Protein AF-A0A1M3LKM1-F1 (afdb_monomer_lite)

pLDDT: mean 74.44, std 20.4, range [30.78, 97.38]

Sequence (157 aa):
MSAIYSPARPDTAAARAKLDELHMLGLHATDAEPWFVPGRLVEAVRGLGTIERATARIEVGRHGDGSMPVLIQSAALRLAIWDARAQLAGMSGTDVARSLQFTLGPKRDARRASWGWGLLAAVDAMGLATVTVDAPSEHGYRRLRLIERAVEIANGV

Secondary structure (DSSP, 8-state):
------PPPS--HHHHHHHHHHHHHHHSGGGS-TT---HHHHHHHHT--HHHHHH-EEEE-PPPPTTS-HHHHHHHHHHHHHHHTT-GGGS-HHHHHHHHHHHHS-TT--STTHHHHHHHHHHHHTTSEEEEEEEEETTEEEEEEHHHHHHHHHTT-

Structure (mmCIF, N/CA/C/O backbone):
data_AF-A0A1M3LKM1-F1
#
_entry.id   AF-A0A1M3LKM1-F1
#
loop_
_atom_site.group_PDB
_atom_site.id
_atom_site.type_symbol
_atom_site.label_atom_id
_atom_site.label_alt_id
_atom_site.label_comp_id
_atom_site.label_asym_id
_atom_site.label_entity_id
_atom_site.label_seq_id
_atom_site.pdbx_PDB_ins_code
_atom_site.Cartn_x
_atom_site.Cartn_y
_atom_site.Cartn_z
_atom_site.occupancy
_atom_site.B_iso_or_equiv
_atom_site.auth_seq_id
_atom_site.auth_comp_id
_atom_site.auth_asym_id
_atom_site.auth_atom_id
_atom_site.pdbx_PDB_model_num
ATOM 1 N N . MET A 1 1 ? -10.266 -30.353 11.136 1.00 39.69 1 MET A N 1
ATOM 2 C CA . MET A 1 1 ? -9.959 -30.431 9.690 1.00 39.69 1 MET A CA 1
ATOM 3 C C . MET A 1 1 ? -10.138 -29.032 9.126 1.00 39.69 1 MET A C 1
ATOM 5 O O . MET A 1 1 ? -11.225 -28.490 9.258 1.00 39.69 1 MET A O 1
ATOM 9 N N . SER A 1 2 ? -9.054 -28.408 8.659 1.00 35.41 2 SER A N 1
ATOM 10 C CA . SER A 1 2 ? -9.035 -26.999 8.242 1.00 35.41 2 SER A CA 1
ATOM 11 C C . SER A 1 2 ? -9.698 -26.832 6.873 1.00 35.41 2 SER A C 1
ATOM 13 O O . SER A 1 2 ? -9.398 -27.596 5.956 1.00 35.41 2 SER A O 1
ATOM 15 N N . ALA A 1 3 ? -10.604 -25.861 6.748 1.00 38.94 3 ALA A N 1
ATOM 16 C CA . ALA A 1 3 ? -11.252 -25.515 5.490 1.00 38.94 3 ALA A CA 1
ATOM 17 C C . ALA A 1 3 ? -10.232 -24.860 4.548 1.00 38.94 3 ALA A C 1
ATOM 19 O O . ALA A 1 3 ? -9.599 -23.861 4.884 1.00 38.94 3 ALA A O 1
ATOM 20 N N . ILE A 1 4 ? -10.057 -25.461 3.374 1.00 43.53 4 ILE A N 1
ATOM 21 C CA . ILE A 1 4 ? -9.181 -24.973 2.311 1.00 43.53 4 ILE A CA 1
ATOM 22 C C . ILE A 1 4 ? -9.803 -23.690 1.751 1.00 43.53 4 ILE A C 1
ATOM 24 O O . ILE A 1 4 ? -10.895 -23.719 1.184 1.00 43.53 4 ILE A O 1
ATOM 28 N N . TYR A 1 5 ? -9.119 -22.560 1.928 1.00 33.97 5 TYR A N 1
ATOM 29 C CA . TYR A 1 5 ? -9.470 -21.304 1.271 1.00 33.97 5 TYR A CA 1
ATOM 30 C C . TYR A 1 5 ? -9.361 -21.486 -0.246 1.00 33.97 5 TYR A C 1
ATOM 32 O O . TYR A 1 5 ? -8.294 -21.814 -0.766 1.00 33.97 5 TYR A O 1
ATOM 40 N N . SER A 1 6 ? -10.475 -21.282 -0.946 1.00 30.78 6 SER A N 1
ATOM 41 C CA . SER A 1 6 ? -10.538 -21.312 -2.403 1.00 30.78 6 SER A CA 1
ATOM 42 C C . SER A 1 6 ? -10.812 -19.883 -2.884 1.00 30.78 6 SER A C 1
ATOM 44 O O . SER A 1 6 ? -11.916 -19.386 -2.659 1.00 30.78 6 SER A O 1
ATOM 46 N N . PRO A 1 7 ? -9.842 -19.184 -3.502 1.00 34.66 7 PRO A N 1
ATOM 47 C CA . PRO A 1 7 ? -10.073 -17.835 -4.002 1.00 34.66 7 PRO A CA 1
ATOM 48 C C . PRO A 1 7 ? -11.129 -17.858 -5.115 1.00 34.66 7 PRO A C 1
ATOM 50 O O . PRO A 1 7 ? -11.189 -18.801 -5.912 1.00 34.66 7 PRO A O 1
ATOM 53 N N . ALA A 1 8 ? -11.970 -16.822 -5.155 1.00 37.41 8 ALA A N 1
ATOM 54 C CA . ALA A 1 8 ? -12.981 -16.640 -6.189 1.00 37.41 8 ALA A CA 1
ATOM 55 C C . ALA A 1 8 ? -12.323 -16.705 -7.577 1.00 37.41 8 ALA A C 1
ATOM 57 O O . ALA A 1 8 ? -11.408 -15.938 -7.882 1.00 37.41 8 ALA A O 1
ATOM 58 N N . ARG A 1 9 ? -12.756 -17.665 -8.402 1.00 38.34 9 ARG A N 1
ATOM 59 C CA . ARG A 1 9 ? -12.210 -17.867 -9.746 1.00 38.34 9 ARG A CA 1
ATOM 60 C C . ARG A 1 9 ? -12.537 -16.662 -10.642 1.00 38.34 9 ARG A C 1
ATOM 62 O O . ARG A 1 9 ? -13.697 -16.249 -10.680 1.00 38.34 9 ARG A O 1
ATOM 69 N N . PRO A 1 10 ? -11.570 -16.145 -11.416 1.00 40.88 10 PRO A N 1
ATOM 70 C CA . PRO A 1 10 ? -11.723 -14.971 -12.282 1.00 40.88 10 PRO A CA 1
ATOM 71 C C . PRO A 1 10 ? -12.523 -15.239 -13.580 1.00 40.88 10 PRO A C 1
ATOM 73 O O . PRO A 1 10 ? -12.390 -14.506 -14.557 1.00 40.88 10 PRO A O 1
ATOM 76 N N . ASP A 1 11 ? -13.368 -16.273 -13.618 1.00 47.62 11 ASP A N 1
ATOM 77 C CA . ASP A 1 11 ? -13.834 -16.884 -14.873 1.00 47.62 11 ASP A CA 1
ATOM 78 C C . ASP A 1 11 ? -15.258 -16.491 -15.298 1.00 47.62 11 ASP A C 1
ATOM 80 O O . ASP A 1 11 ? -15.795 -17.054 -16.252 1.00 47.62 11 ASP A O 1
ATOM 84 N N . THR A 1 12 ? -15.906 -15.533 -14.630 1.00 51.38 12 THR A N 1
ATOM 85 C CA . THR A 1 12 ? -17.204 -15.049 -15.123 1.00 51.38 12 THR A CA 1
ATOM 86 C C . THR A 1 12 ? -16.993 -14.042 -16.250 1.00 51.38 12 THR A C 1
ATOM 88 O O . THR A 1 12 ? -16.189 -13.116 -16.139 1.00 51.38 12 THR A O 1
ATOM 91 N N . ALA A 1 13 ? -17.739 -14.199 -17.347 1.00 50.97 13 ALA A N 1
ATOM 92 C CA . ALA A 1 13 ? -17.685 -13.286 -18.491 1.00 50.97 13 ALA A CA 1
ATOM 93 C C . ALA A 1 13 ? -17.947 -11.821 -18.085 1.00 50.97 13 ALA A C 1
ATOM 95 O O . ALA A 1 13 ? -17.369 -10.911 -18.667 1.00 50.97 13 ALA A O 1
ATOM 96 N N . ALA A 1 14 ? -18.743 -11.599 -17.032 1.00 42.31 14 ALA A N 1
ATOM 97 C CA . ALA A 1 14 ? -18.988 -10.281 -16.453 1.00 42.31 14 ALA A CA 1
ATOM 98 C C . ALA A 1 14 ? -17.761 -9.699 -15.722 1.00 42.31 14 ALA A C 1
ATOM 100 O O . ALA A 1 14 ? -17.485 -8.511 -15.861 1.00 42.31 14 ALA A O 1
ATOM 101 N N . ALA A 1 15 ? -16.996 -10.516 -14.986 1.00 42.00 15 ALA A N 1
ATOM 102 C CA . ALA A 1 15 ? -15.754 -10.078 -14.342 1.00 42.00 15 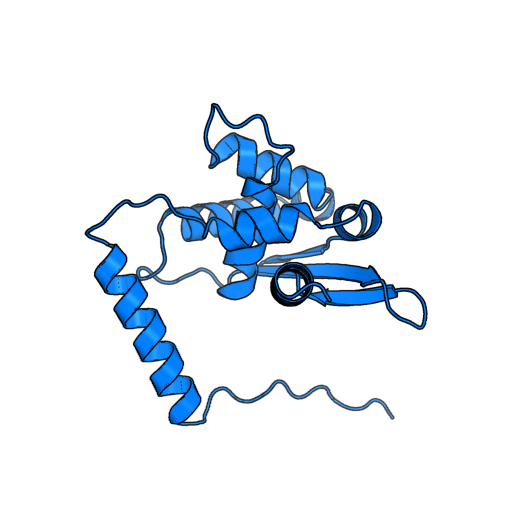ALA A CA 1
ATOM 103 C C . ALA A 1 15 ? -14.653 -9.782 -15.371 1.00 42.00 15 ALA A C 1
ATOM 105 O O . ALA A 1 15 ? -13.933 -8.798 -15.221 1.00 42.00 15 ALA A O 1
ATOM 106 N N . ARG A 1 16 ? -14.574 -10.578 -16.447 1.00 45.91 16 ARG A N 1
ATOM 107 C CA . ARG A 1 16 ? -13.692 -10.306 -17.593 1.00 45.91 16 ARG A CA 1
ATOM 108 C C . ARG A 1 16 ? -14.080 -9.031 -18.335 1.00 45.91 16 ARG A C 1
ATOM 110 O O . ARG A 1 16 ? -13.223 -8.184 -18.522 1.00 45.91 16 ARG A O 1
ATOM 117 N N . ALA A 1 17 ? -15.363 -8.827 -18.632 1.00 47.19 17 ALA A N 1
ATOM 118 C CA . ALA A 1 17 ? -15.835 -7.595 -19.267 1.00 47.19 17 ALA A CA 1
ATOM 119 C C . ALA A 1 17 ? -15.570 -6.346 -18.404 1.00 47.19 17 ALA A C 1
ATOM 121 O O . ALA A 1 17 ? -15.219 -5.296 -18.932 1.00 47.19 17 ALA A O 1
ATOM 122 N N . LYS A 1 18 ? -15.684 -6.461 -17.072 1.00 45.16 18 LYS A N 1
ATOM 123 C CA . LYS A 1 18 ? -15.365 -5.367 -16.141 1.00 45.16 18 LYS A CA 1
ATOM 124 C C . LYS A 1 18 ? -13.861 -5.089 -16.059 1.00 45.16 18 LYS A C 1
ATOM 126 O O . LYS A 1 18 ? -13.463 -3.935 -15.937 1.00 45.16 18 LYS A O 1
ATOM 131 N N . LEU A 1 19 ? -13.030 -6.129 -16.134 1.00 42.28 19 LEU A N 1
ATOM 132 C CA . LEU A 1 19 ? -11.573 -6.004 -16.215 1.00 42.28 19 LEU A CA 1
ATOM 133 C C . LEU A 1 19 ? -11.132 -5.384 -17.544 1.00 42.28 19 LEU A C 1
ATOM 135 O O . LEU A 1 19 ? -10.280 -4.504 -17.525 1.00 42.28 19 LEU A O 1
ATOM 139 N N . ASP A 1 20 ? -11.757 -5.762 -18.658 1.00 46.34 20 ASP A N 1
ATOM 140 C CA . ASP A 1 20 ? -11.486 -5.190 -19.980 1.00 46.34 20 ASP A CA 1
ATOM 141 C C . ASP A 1 20 ? -11.931 -3.720 -20.062 1.00 46.34 20 ASP A C 1
ATOM 143 O O . ASP A 1 20 ? -11.216 -2.889 -20.613 1.00 46.34 20 ASP A O 1
ATOM 147 N N . GLU A 1 21 ? -13.059 -3.354 -19.441 1.00 43.91 21 GLU A N 1
ATOM 148 C CA . GLU A 1 21 ? -13.503 -1.957 -19.298 1.00 43.91 21 GLU A CA 1
ATOM 149 C C . GLU A 1 21 ? -12.478 -1.120 -18.509 1.00 43.91 21 GLU A C 1
ATOM 151 O O . GLU A 1 21 ? -12.107 -0.022 -18.925 1.00 43.91 21 GLU A O 1
ATOM 156 N N . LEU A 1 22 ? -11.964 -1.654 -17.394 1.00 43.94 22 LEU A N 1
ATOM 157 C CA . LEU A 1 22 ? -10.930 -1.000 -16.583 1.00 43.94 22 LEU A CA 1
ATOM 158 C C . LEU A 1 22 ? -9.571 -0.940 -17.301 1.00 43.94 22 LEU A C 1
ATOM 160 O O . LEU A 1 22 ? -8.840 0.037 -17.142 1.00 43.94 22 LEU A O 1
ATOM 164 N N . HIS A 1 23 ? -9.251 -1.948 -18.112 1.00 43.84 23 HIS A N 1
ATOM 165 C CA . HIS A 1 23 ? -8.047 -2.007 -18.938 1.00 43.84 23 HIS A CA 1
ATOM 166 C C . HIS A 1 23 ? -8.093 -0.980 -20.079 1.00 43.84 23 HIS A C 1
ATOM 168 O O . HIS A 1 23 ? -7.140 -0.227 -20.265 1.00 43.84 23 HIS A O 1
ATOM 174 N N . MET A 1 24 ? -9.229 -0.857 -20.774 1.00 44.44 24 MET A N 1
ATOM 175 C CA . MET A 1 24 ? -9.451 0.162 -21.807 1.00 44.44 24 MET A CA 1
ATOM 176 C C . MET A 1 24 ? -9.443 1.584 -21.231 1.00 44.44 24 MET A C 1
ATOM 178 O O . MET A 1 24 ? -8.883 2.494 -21.839 1.00 44.44 24 MET A O 1
ATOM 182 N N . LEU A 1 25 ? -9.987 1.786 -20.026 1.00 41.28 25 LEU A N 1
ATOM 183 C CA . LEU A 1 25 ? -9.874 3.061 -19.306 1.00 41.28 25 LEU A CA 1
ATOM 184 C C . LEU A 1 25 ? -8.423 3.377 -18.897 1.00 41.28 25 LEU A C 1
ATOM 186 O O . LEU A 1 25 ? -8.035 4.543 -18.899 1.00 41.28 25 LEU A O 1
ATOM 190 N N . GLY A 1 26 ? -7.611 2.358 -18.597 1.00 37.84 26 GLY A N 1
ATOM 191 C CA . GLY A 1 26 ? -6.169 2.496 -18.369 1.00 37.84 26 GLY A CA 1
ATOM 192 C C . GLY A 1 26 ? -5.383 2.853 -19.637 1.00 37.84 26 GLY A C 1
ATOM 193 O O . GLY A 1 26 ? -4.488 3.692 -19.581 1.00 37.84 26 GLY A O 1
ATOM 194 N N . LEU A 1 27 ? -5.762 2.286 -20.786 1.00 38.41 27 LEU A N 1
ATOM 195 C CA . LEU A 1 27 ? -5.154 2.552 -22.098 1.00 38.41 27 LEU A CA 1
ATOM 196 C C . LEU A 1 27 ? -5.552 3.906 -22.706 1.00 38.41 27 LEU A C 1
ATOM 198 O O . LEU A 1 27 ? -4.820 4.450 -23.521 1.00 38.41 27 LEU A O 1
ATOM 202 N N . HIS A 1 28 ? -6.687 4.491 -22.322 1.00 39.50 28 HIS A N 1
ATOM 203 C CA . HIS A 1 28 ? -7.022 5.869 -22.707 1.00 39.50 28 HIS A CA 1
ATOM 204 C C . HIS A 1 28 ? -6.381 6.924 -21.789 1.00 39.50 28 HIS A C 1
ATOM 206 O O . HIS A 1 28 ? -6.358 8.104 -22.133 1.00 39.50 28 HIS A O 1
ATOM 212 N N . ALA A 1 29 ? -5.815 6.513 -20.650 1.00 38.94 29 ALA A N 1
ATOM 213 C CA . ALA A 1 29 ? -5.086 7.391 -19.736 1.00 38.94 29 ALA A CA 1
ATOM 214 C C . ALA A 1 29 ? -3.606 7.596 -20.126 1.00 38.94 29 ALA A C 1
ATOM 216 O O . ALA A 1 29 ? -2.940 8.453 -19.550 1.00 38.94 29 ALA A O 1
ATOM 217 N N . THR A 1 30 ? -3.073 6.861 -21.112 1.00 37.50 30 THR A N 1
ATOM 218 C CA . THR A 1 30 ? -1.685 7.031 -21.586 1.00 37.50 30 THR A CA 1
ATOM 219 C C . THR A 1 30 ? -1.433 8.336 -22.345 1.00 37.50 30 THR A C 1
ATOM 221 O O . THR A 1 30 ? -0.281 8.755 -22.416 1.00 37.50 30 THR A O 1
ATOM 224 N N . ASP A 1 31 ? -2.481 9.022 -22.813 1.00 38.22 31 ASP A N 1
ATOM 225 C CA . ASP A 1 31 ? -2.374 10.335 -23.473 1.00 38.22 31 ASP A CA 1
ATOM 226 C C . ASP A 1 31 ? -2.735 11.525 -22.554 1.00 38.22 31 ASP A C 1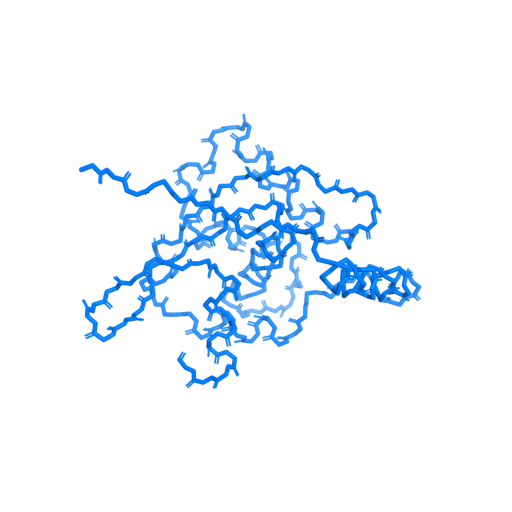
ATOM 228 O O . ASP A 1 31 ? -2.694 12.678 -22.985 1.00 38.22 31 ASP A O 1
ATOM 232 N N . ALA A 1 32 ? -3.047 11.288 -21.270 1.00 34.75 32 ALA A N 1
ATOM 233 C CA . ALA A 1 32 ? -3.414 12.339 -20.315 1.00 34.75 32 ALA A CA 1
ATOM 234 C C . ALA A 1 32 ? -2.797 12.102 -18.917 1.00 34.75 32 ALA A C 1
ATOM 236 O O . ALA A 1 32 ? -3.297 11.321 -18.120 1.00 34.75 32 ALA A O 1
ATOM 237 N N . GLU A 1 33 ? -1.710 12.829 -18.634 1.00 38.53 33 GLU A N 1
ATOM 238 C CA . GLU A 1 33 ? -0.976 12.957 -17.358 1.00 38.53 33 GLU A CA 1
ATOM 239 C C . GLU A 1 33 ? -0.498 11.662 -16.636 1.00 38.53 33 GLU A C 1
ATOM 241 O O . GLU A 1 33 ? -1.248 11.009 -15.909 1.00 38.53 33 GLU A O 1
ATOM 246 N N . PRO A 1 34 ? 0.814 11.344 -16.678 1.00 42.53 34 PRO A N 1
ATOM 247 C CA . PRO A 1 34 ? 1.371 10.052 -16.243 1.00 42.53 34 PRO A CA 1
ATOM 248 C C . PRO A 1 34 ? 1.498 9.831 -14.714 1.00 42.53 34 PRO A C 1
ATOM 250 O O . PRO A 1 34 ? 2.239 8.946 -14.278 1.00 42.53 34 PRO A O 1
ATOM 253 N N . TRP A 1 35 ? 0.809 10.611 -13.870 1.00 48.88 35 TRP A N 1
ATOM 254 C CA . TRP A 1 35 ? 1.175 10.782 -12.448 1.00 48.88 35 TRP A CA 1
ATOM 255 C C . TRP A 1 35 ? 0.115 10.408 -11.406 1.00 48.88 35 TRP A C 1
ATOM 257 O O . TRP A 1 35 ? 0.342 10.628 -10.212 1.00 48.88 35 TRP A O 1
ATOM 267 N N . PHE A 1 36 ? -1.051 9.891 -11.790 1.00 61.25 36 PHE A N 1
ATOM 268 C CA . PHE A 1 36 ? -2.176 9.924 -10.857 1.00 61.25 36 PHE A CA 1
ATOM 269 C C . PHE A 1 36 ? -2.383 8.621 -10.073 1.00 61.25 36 PHE A C 1
ATOM 271 O O . PHE A 1 36 ? -2.993 7.665 -10.546 1.00 61.25 36 PHE A O 1
ATOM 278 N N . VAL A 1 37 ? -1.948 8.614 -8.809 1.00 66.19 37 VAL A N 1
ATOM 279 C CA . VAL A 1 37 ? -2.626 7.807 -7.783 1.00 66.19 37 VAL A CA 1
ATOM 280 C C . VAL A 1 37 ? -3.990 8.457 -7.552 1.00 66.19 37 VAL A C 1
ATOM 282 O O . VAL A 1 37 ? -4.015 9.663 -7.290 1.00 66.19 37 VAL A O 1
ATOM 285 N N . PRO A 1 38 ? -5.117 7.721 -7.618 1.00 69.88 38 PRO A N 1
ATOM 286 C CA . PRO A 1 38 ? -6.433 8.320 -7.445 1.00 69.88 38 PRO A CA 1
ATOM 287 C C . PRO A 1 38 ? -6.495 9.160 -6.163 1.00 69.88 38 PRO A C 1
ATOM 289 O O . PRO A 1 38 ? -6.302 8.624 -5.075 1.00 69.88 38 PRO A O 1
ATOM 292 N N . GLY A 1 39 ? -6.783 10.462 -6.261 1.00 73.62 39 GLY A N 1
ATOM 293 C CA . GLY A 1 39 ? -6.819 11.358 -5.093 1.00 73.62 39 GLY A CA 1
ATOM 294 C C . GLY A 1 39 ? -7.742 10.848 -3.980 1.00 73.62 39 GLY A C 1
ATOM 295 O O . GLY A 1 39 ? -7.385 10.893 -2.809 1.00 73.62 39 GLY A O 1
ATOM 296 N N . ARG A 1 40 ? -8.869 10.227 -4.354 1.00 76.69 40 ARG A N 1
ATOM 297 C CA . ARG A 1 40 ? -9.777 9.530 -3.424 1.00 76.69 40 ARG A CA 1
ATOM 298 C C . ARG A 1 40 ? -9.102 8.407 -2.631 1.00 76.69 40 ARG A C 1
ATOM 300 O O . ARG A 1 40 ? -9.407 8.226 -1.462 1.00 76.69 40 ARG A O 1
ATOM 307 N N . LEU A 1 41 ? -8.180 7.671 -3.253 1.00 79.12 41 LEU A N 1
ATOM 308 C CA . LEU A 1 41 ? -7.438 6.593 -2.605 1.00 79.12 41 LEU A CA 1
ATOM 309 C C . LEU A 1 41 ? -6.436 7.173 -1.609 1.00 79.12 41 LEU A C 1
ATOM 311 O O . LEU A 1 41 ? -6.341 6.678 -0.493 1.00 79.12 41 LEU A O 1
ATOM 315 N N . VAL A 1 42 ? -5.746 8.254 -1.991 1.00 83.19 42 VAL A N 1
ATOM 316 C CA . VAL A 1 42 ? -4.836 8.988 -1.099 1.00 83.19 42 VAL A CA 1
ATOM 317 C C . VAL A 1 42 ? -5.589 9.539 0.111 1.00 83.19 42 VAL A C 1
ATOM 319 O O . VAL A 1 42 ? -5.105 9.405 1.229 1.00 83.19 42 VAL A O 1
ATOM 322 N N . GLU A 1 43 ? -6.771 10.125 -0.080 1.00 84.69 43 GLU A N 1
ATOM 323 C CA . GLU A 1 43 ? -7.591 10.619 1.031 1.00 84.69 43 GLU A CA 1
ATOM 324 C C . GLU A 1 43 ? -8.147 9.476 1.897 1.00 84.69 43 GLU A C 1
ATOM 326 O O . GLU A 1 43 ? -8.103 9.574 3.119 1.00 84.69 43 GLU A O 1
ATOM 331 N N . ALA A 1 44 ? -8.562 8.350 1.310 1.00 85.56 44 ALA A N 1
ATOM 332 C CA . ALA A 1 44 ? -9.019 7.188 2.072 1.00 85.56 44 ALA A CA 1
ATOM 333 C C . ALA A 1 44 ? -7.923 6.630 2.995 1.00 85.56 44 ALA A C 1
ATOM 335 O O . ALA A 1 44 ? -8.125 6.469 4.196 1.00 85.56 44 ALA A O 1
ATOM 336 N N . VAL A 1 45 ? -6.708 6.418 2.480 1.00 87.94 45 VAL A N 1
ATOM 337 C CA . VAL A 1 45 ? -5.601 5.897 3.302 1.00 87.94 45 VAL A CA 1
ATOM 338 C C . VAL A 1 45 ? -5.083 6.905 4.337 1.00 87.94 45 VAL A C 1
ATOM 340 O O . VAL A 1 45 ? -4.341 6.533 5.249 1.00 87.94 45 VAL A O 1
ATOM 343 N N . ARG A 1 46 ? -5.473 8.189 4.266 1.00 87.38 46 ARG A N 1
ATOM 344 C CA . ARG A 1 46 ? -5.212 9.139 5.365 1.00 87.38 46 ARG A CA 1
ATOM 345 C C . ARG A 1 46 ? -5.971 8.763 6.626 1.00 87.38 46 ARG A C 1
ATOM 347 O O . ARG A 1 46 ? -5.423 8.981 7.705 1.00 87.38 46 ARG A O 1
ATOM 354 N N . GLY A 1 47 ? -7.158 8.177 6.483 1.00 88.38 47 GLY A N 1
ATOM 355 C CA . GLY A 1 47 ? -7.990 7.721 7.593 1.00 88.38 47 GLY A CA 1
ATOM 356 C C . GLY A 1 47 ? -7.456 6.489 8.323 1.00 88.38 47 GLY A C 1
ATOM 357 O O . GLY A 1 47 ? -7.997 6.146 9.367 1.00 88.38 47 GLY A O 1
ATOM 358 N N . LEU A 1 48 ? -6.382 5.853 7.832 1.00 90.75 48 LEU A N 1
ATOM 359 C CA . LEU A 1 48 ? -5.735 4.751 8.546 1.00 90.75 48 LEU A CA 1
ATOM 360 C C . LEU A 1 48 ? -5.229 5.219 9.913 1.00 90.75 48 LEU A C 1
ATOM 362 O O . LEU A 1 48 ? -4.410 6.146 10.005 1.00 90.75 48 LEU A O 1
ATOM 366 N N . GLY A 1 49 ? -5.667 4.524 10.953 1.00 91.38 49 GLY A N 1
ATOM 367 C CA . GLY A 1 49 ? -5.234 4.680 12.327 1.00 91.38 49 GLY A CA 1
ATOM 368 C C . GLY A 1 49 ? -3.811 4.178 12.568 1.00 91.38 49 GLY A C 1
ATOM 369 O O . GLY A 1 49 ? -3.158 3.559 11.724 1.00 91.38 49 GLY A O 1
ATOM 370 N N . THR A 1 50 ? -3.306 4.453 13.770 1.00 91.31 50 THR A N 1
ATOM 371 C CA . THR A 1 50 ? -1.927 4.126 14.160 1.00 91.31 50 THR A CA 1
ATOM 372 C C . THR A 1 50 ? -1.642 2.624 14.111 1.00 91.31 50 THR A C 1
ATOM 374 O O . THR A 1 50 ? -0.586 2.225 13.625 1.00 91.31 50 THR A O 1
ATOM 377 N N . ILE A 1 51 ? -2.576 1.791 14.579 1.00 92.50 51 ILE A N 1
ATOM 378 C CA . ILE A 1 51 ? -2.397 0.331 14.634 1.00 92.50 51 ILE A CA 1
ATOM 379 C C . ILE A 1 51 ? -2.377 -0.269 13.230 1.00 92.50 51 ILE A C 1
ATOM 381 O O . ILE A 1 51 ? -1.488 -1.058 12.927 1.00 92.50 51 ILE A O 1
ATOM 385 N N . GLU A 1 52 ? -3.271 0.166 12.343 1.00 94.81 52 GLU A N 1
ATOM 386 C CA . GLU A 1 52 ? -3.310 -0.287 10.946 1.00 94.81 52 GLU A CA 1
ATOM 387 C C . GLU A 1 52 ? -1.978 0.001 10.239 1.00 94.81 52 GLU A C 1
ATOM 389 O O . GLU A 1 52 ? -1.394 -0.867 9.592 1.00 94.81 52 GLU A O 1
ATOM 394 N N . ARG A 1 53 ? -1.427 1.205 10.438 1.00 93.50 53 ARG A N 1
ATOM 395 C CA . ARG A 1 53 ? -0.124 1.597 9.877 1.00 93.50 53 ARG A CA 1
ATOM 396 C C . ARG A 1 53 ? 1.050 0.817 10.472 1.00 93.50 53 ARG A C 1
ATOM 398 O O . ARG A 1 53 ? 2.031 0.570 9.769 1.00 93.50 53 ARG A O 1
ATOM 405 N N . ALA A 1 54 ? 0.983 0.479 11.759 1.00 90.94 54 ALA A N 1
ATOM 406 C CA . ALA A 1 54 ? 2.038 -0.240 12.475 1.00 90.94 54 ALA A CA 1
ATOM 407 C C . ALA A 1 54 ? 2.041 -1.749 12.177 1.00 90.94 54 ALA A C 1
ATOM 409 O O . ALA A 1 54 ? 3.097 -2.378 12.190 1.00 90.94 54 ALA A O 1
ATOM 410 N N . THR A 1 55 ? 0.869 -2.320 11.898 1.00 94.44 55 THR A N 1
ATOM 411 C CA . THR A 1 55 ? 0.677 -3.755 11.623 1.00 94.44 55 THR A CA 1
ATOM 412 C C . THR A 1 55 ? 0.762 -4.102 10.142 1.00 94.44 55 THR A C 1
ATOM 414 O O . THR A 1 55 ? 0.757 -5.281 9.797 1.00 94.44 55 THR A O 1
ATOM 417 N N . ALA A 1 56 ? 0.885 -3.098 9.272 1.00 96.06 56 ALA A N 1
ATOM 418 C CA . ALA A 1 56 ? 0.988 -3.285 7.836 1.00 96.06 56 ALA A CA 1
ATOM 419 C C . ALA A 1 56 ? 2.097 -4.279 7.445 1.00 96.06 56 ALA A C 1
ATOM 421 O O . ALA A 1 56 ? 3.270 -4.101 7.790 1.00 96.06 56 ALA A O 1
ATOM 422 N N . ARG A 1 57 ? 1.716 -5.305 6.680 1.00 95.88 57 ARG A N 1
ATOM 423 C CA . ARG A 1 57 ? 2.603 -6.302 6.067 1.00 95.88 57 ARG A CA 1
ATOM 424 C C . ARG A 1 57 ? 2.489 -6.233 4.557 1.00 95.88 57 ARG A C 1
ATOM 426 O O . ARG A 1 57 ? 1.415 -5.949 4.036 1.00 95.88 57 ARG A O 1
ATOM 433 N N . ILE A 1 58 ? 3.611 -6.450 3.882 1.00 96.12 58 ILE A N 1
ATOM 434 C CA . ILE A 1 58 ? 3.735 -6.321 2.434 1.00 96.12 58 ILE A CA 1
ATOM 435 C C . ILE A 1 58 ? 4.382 -7.599 1.925 1.00 96.12 58 ILE A C 1
ATOM 437 O O . ILE A 1 58 ? 5.486 -7.939 2.342 1.00 96.12 58 ILE A O 1
ATOM 441 N N . GLU A 1 59 ? 3.696 -8.275 1.019 1.00 94.12 59 GLU A N 1
ATOM 442 C CA . GLU A 1 59 ? 4.193 -9.444 0.304 1.00 94.12 59 GLU A CA 1
ATOM 443 C C . GLU A 1 59 ? 4.302 -9.074 -1.172 1.00 94.12 59 GLU A C 1
ATOM 445 O O . GLU A 1 59 ? 3.323 -8.640 -1.784 1.00 94.12 59 GLU A O 1
ATOM 450 N N . VAL A 1 60 ? 5.497 -9.183 -1.752 1.00 88.69 60 VAL A N 1
ATOM 451 C CA . VAL A 1 60 ? 5.706 -8.812 -3.156 1.00 88.69 60 VAL A CA 1
ATOM 452 C C . VAL A 1 60 ? 5.085 -9.872 -4.064 1.00 88.69 60 VAL A C 1
ATOM 454 O O . VAL A 1 60 ? 5.310 -11.068 -3.899 1.00 88.69 60 VAL A O 1
ATOM 457 N N . GLY A 1 61 ? 4.261 -9.417 -5.007 1.00 80.12 61 GLY A N 1
ATOM 458 C CA . GLY A 1 61 ? 3.555 -10.251 -5.969 1.00 80.12 61 GLY A CA 1
ATOM 459 C C . GLY A 1 61 ? 4.286 -10.340 -7.308 1.00 80.12 61 GLY A C 1
ATOM 460 O O . GLY A 1 61 ? 5.502 -10.176 -7.404 1.00 80.12 61 GLY A O 1
ATOM 461 N N . ARG A 1 62 ? 3.531 -10.620 -8.376 1.00 70.50 62 ARG A N 1
ATOM 462 C CA . ARG A 1 62 ? 4.086 -10.710 -9.735 1.00 70.50 62 ARG A CA 1
ATOM 463 C C . ARG A 1 62 ? 4.448 -9.328 -10.278 1.00 70.50 62 ARG A C 1
ATOM 465 O O . ARG A 1 62 ? 3.801 -8.332 -9.966 1.00 70.50 62 ARG A O 1
ATOM 472 N N . HIS A 1 63 ? 5.456 -9.290 -11.147 1.00 60.00 63 HIS A N 1
ATOM 473 C CA . HIS A 1 63 ? 5.799 -8.091 -11.904 1.00 60.00 63 HIS A CA 1
ATOM 474 C C . HIS A 1 63 ? 4.656 -7.714 -12.853 1.00 60.00 63 HIS A C 1
ATOM 476 O O . HIS A 1 63 ? 4.075 -8.582 -13.505 1.00 60.00 63 HIS A O 1
ATOM 482 N N . GLY A 1 64 ? 4.334 -6.422 -12.895 1.00 56.84 64 GLY A N 1
ATOM 483 C CA . GLY A 1 64 ? 3.299 -5.887 -13.771 1.00 56.84 64 GLY A CA 1
ATOM 484 C C . GLY A 1 64 ? 3.649 -6.027 -15.244 1.00 56.84 64 GLY A C 1
ATOM 485 O O . GLY A 1 64 ? 4.819 -6.147 -15.607 1.00 56.84 64 GLY A O 1
ATOM 486 N N . ASP A 1 65 ? 2.628 -6.006 -16.091 1.00 59.03 65 ASP A N 1
ATOM 487 C CA . ASP A 1 65 ? 2.802 -5.934 -17.537 1.00 59.03 65 ASP A CA 1
ATOM 488 C C . ASP A 1 65 ? 2.990 -4.477 -18.003 1.00 59.03 65 ASP A C 1
ATOM 490 O O . ASP A 1 65 ? 2.797 -3.518 -17.247 1.00 59.03 65 ASP A O 1
ATOM 494 N N . GLY A 1 66 ? 3.378 -4.307 -19.270 1.00 54.72 66 GLY A N 1
ATOM 495 C CA . GLY A 1 66 ? 3.636 -2.996 -19.873 1.00 54.72 66 GLY A CA 1
ATOM 496 C C . GLY A 1 66 ? 2.410 -2.082 -20.003 1.00 54.72 66 GLY A C 1
ATOM 497 O O . GLY A 1 66 ? 2.582 -0.938 -20.408 1.00 54.72 66 GLY A O 1
ATOM 498 N N . SER A 1 67 ? 1.201 -2.545 -19.659 1.00 64.44 67 SER A N 1
ATOM 499 C CA . SER A 1 67 ? -0.044 -1.766 -19.770 1.00 64.44 67 SER A CA 1
ATOM 500 C C . SER A 1 67 ? -0.374 -0.936 -18.524 1.00 64.44 67 SER A C 1
ATOM 502 O O . SER A 1 67 ? -1.313 -0.142 -18.519 1.00 64.44 67 SER A O 1
ATOM 504 N N . MET A 1 68 ? 0.392 -1.109 -17.447 1.00 66.94 68 MET A N 1
ATOM 505 C CA . MET A 1 68 ? 0.124 -0.457 -16.167 1.00 66.94 68 MET A CA 1
ATOM 506 C C . MET A 1 68 ? 0.663 0.985 -16.099 1.00 66.94 68 MET A C 1
ATOM 508 O O . MET A 1 68 ? 1.670 1.304 -16.734 1.00 66.94 68 MET A O 1
ATOM 512 N N . PRO A 1 69 ? 0.077 1.865 -15.261 1.00 76.25 69 PRO A N 1
ATOM 513 C CA . PRO A 1 69 ? 0.616 3.205 -15.049 1.00 76.25 69 PRO A CA 1
ATOM 514 C C . PRO A 1 69 ? 2.070 3.163 -14.557 1.00 76.25 69 PRO A C 1
ATOM 516 O O . PRO A 1 69 ? 2.375 2.511 -13.552 1.00 76.25 69 PRO A O 1
ATOM 519 N N . VAL A 1 70 ? 2.958 3.912 -15.224 1.00 75.06 70 VAL A N 1
ATOM 520 C CA . VAL A 1 70 ? 4.417 3.939 -14.971 1.00 75.06 70 VAL A CA 1
ATOM 521 C C . VAL A 1 70 ? 4.749 4.153 -13.495 1.00 75.06 70 VAL A C 1
ATOM 523 O O . VAL A 1 70 ? 5.681 3.554 -12.957 1.00 75.06 70 VAL A O 1
ATOM 526 N N . LEU A 1 71 ? 3.972 4.990 -12.811 1.00 81.44 71 LEU A N 1
ATOM 527 C CA . LEU A 1 71 ? 4.161 5.281 -11.397 1.00 81.44 71 LEU A CA 1
ATOM 528 C C . LEU A 1 71 ? 3.908 4.062 -10.492 1.00 81.44 71 LEU A C 1
ATOM 530 O O . LEU A 1 71 ? 4.670 3.819 -9.555 1.00 81.44 71 LEU A O 1
ATOM 534 N N . ILE A 1 72 ? 2.865 3.282 -10.785 1.00 84.69 72 ILE A N 1
ATOM 535 C CA . ILE A 1 72 ? 2.507 2.082 -10.019 1.00 84.69 72 ILE A CA 1
ATOM 536 C C . ILE A 1 72 ? 3.508 0.962 -10.323 1.00 84.69 72 ILE A C 1
ATOM 538 O O . ILE A 1 72 ? 3.998 0.317 -9.396 1.00 84.69 72 ILE A O 1
ATOM 542 N N . GLN A 1 73 ? 3.907 0.806 -11.592 1.00 80.12 73 GLN A N 1
ATOM 543 C CA . GLN A 1 73 ? 5.005 -0.090 -11.976 1.00 80.12 73 GLN A CA 1
ATOM 544 C C . GLN A 1 73 ? 6.306 0.265 -11.241 1.00 80.12 73 GLN A C 1
ATOM 546 O O . GLN A 1 73 ? 6.975 -0.611 -10.697 1.00 80.12 73 GLN A O 1
ATOM 551 N N . SER A 1 74 ? 6.645 1.555 -11.165 1.00 81.44 74 SER A N 1
ATOM 552 C CA . SER A 1 74 ? 7.844 2.036 -10.469 1.00 81.44 74 SER A CA 1
ATOM 553 C C . SER A 1 74 ? 7.798 1.745 -8.967 1.00 81.44 74 SER A C 1
ATOM 555 O O . SER A 1 74 ? 8.823 1.407 -8.370 1.00 81.44 74 SER A O 1
ATOM 557 N N . ALA A 1 75 ? 6.622 1.857 -8.342 1.00 89.06 75 ALA A N 1
ATOM 558 C CA . ALA A 1 75 ? 6.429 1.497 -6.940 1.00 89.06 75 ALA A CA 1
ATOM 559 C C . ALA A 1 75 ? 6.611 -0.012 -6.723 1.00 89.06 75 ALA A C 1
ATOM 561 O O . ALA A 1 75 ? 7.387 -0.409 -5.853 1.00 89.06 75 ALA A O 1
ATOM 562 N N . ALA A 1 76 ? 5.973 -0.842 -7.552 1.00 87.50 76 ALA A N 1
ATOM 563 C CA . ALA A 1 76 ? 6.101 -2.297 -7.496 1.00 87.50 76 ALA A CA 1
ATOM 564 C C . ALA A 1 76 ? 7.552 -2.763 -7.711 1.00 87.50 76 ALA A C 1
ATOM 566 O O . ALA A 1 76 ? 8.053 -3.596 -6.956 1.00 87.50 76 ALA A O 1
ATOM 567 N N . LEU A 1 77 ? 8.270 -2.175 -8.675 1.00 81.81 77 LEU A N 1
ATOM 568 C CA . LEU A 1 77 ? 9.682 -2.479 -8.921 1.00 81.81 77 LEU A CA 1
ATOM 569 C C . LEU A 1 77 ? 10.558 -2.152 -7.706 1.00 81.81 77 LEU A C 1
ATOM 571 O O . LEU A 1 77 ? 11.458 -2.918 -7.368 1.00 81.81 77 LEU A O 1
ATOM 575 N N . ARG A 1 78 ? 10.298 -1.038 -7.013 1.00 85.25 78 ARG A N 1
ATOM 576 C CA . ARG A 1 78 ? 11.038 -0.697 -5.789 1.00 85.25 78 ARG A CA 1
ATOM 577 C C . ARG A 1 78 ? 10.792 -1.683 -4.661 1.00 85.25 78 ARG A C 1
ATOM 579 O O . ARG A 1 78 ? 11.757 -2.070 -4.007 1.00 85.25 78 ARG A O 1
ATOM 586 N N . LEU A 1 79 ? 9.545 -2.114 -4.471 1.00 87.69 79 LEU A N 1
ATOM 587 C CA . LEU A 1 79 ? 9.223 -3.166 -3.507 1.00 87.69 79 LEU A CA 1
ATOM 588 C C . LEU A 1 79 ? 9.984 -4.456 -3.835 1.00 87.69 79 LEU A C 1
ATOM 590 O O . LEU A 1 79 ? 10.625 -5.010 -2.949 1.00 87.69 79 LEU A O 1
ATOM 594 N N . ALA A 1 80 ? 10.008 -4.868 -5.106 1.00 81.19 80 ALA A N 1
ATOM 595 C CA . ALA A 1 80 ? 10.761 -6.040 -5.549 1.00 81.19 80 ALA A CA 1
ATOM 596 C C . ALA A 1 80 ? 12.279 -5.904 -5.328 1.00 81.19 80 ALA A C 1
ATOM 598 O O . ALA A 1 80 ? 12.927 -6.858 -4.911 1.00 81.19 80 ALA A O 1
ATOM 599 N N . ILE A 1 81 ? 12.861 -4.719 -5.554 1.00 78.00 81 ILE A N 1
ATOM 600 C CA . ILE A 1 81 ? 14.284 -4.463 -5.271 1.00 78.00 81 ILE A CA 1
ATOM 601 C C . ILE A 1 81 ? 14.575 -4.570 -3.768 1.00 78.00 81 ILE A C 1
ATOM 603 O O . ILE A 1 81 ? 15.598 -5.140 -3.387 1.00 78.00 81 ILE A O 1
ATOM 607 N N . TRP A 1 82 ? 13.715 -4.015 -2.909 1.00 85.38 82 TRP A N 1
ATOM 608 C CA . TRP A 1 82 ? 13.883 -4.119 -1.456 1.00 85.38 82 TRP A CA 1
ATOM 609 C C . TRP A 1 82 ? 13.714 -5.552 -0.956 1.00 85.38 82 TRP A C 1
ATOM 611 O O . TRP A 1 82 ? 14.465 -5.973 -0.077 1.00 85.38 82 TRP A O 1
ATOM 621 N N . ASP A 1 83 ? 12.779 -6.305 -1.527 1.00 85.25 83 ASP A N 1
ATOM 622 C CA . ASP A 1 83 ? 12.556 -7.713 -1.201 1.00 85.25 83 ASP A CA 1
ATOM 623 C C . ASP A 1 83 ? 13.738 -8.595 -1.628 1.00 85.25 83 ASP A C 1
ATOM 625 O O . ASP A 1 83 ? 14.315 -9.300 -0.803 1.00 85.25 83 ASP A O 1
ATOM 629 N N . ALA A 1 84 ? 14.227 -8.437 -2.865 1.00 72.69 84 ALA A N 1
ATOM 630 C CA . ALA A 1 84 ? 15.405 -9.148 -3.372 1.00 72.69 84 ALA A CA 1
ATOM 631 C C . ALA A 1 84 ? 16.689 -8.853 -2.573 1.00 72.69 84 ALA A C 1
ATOM 633 O O . ALA A 1 84 ? 17.623 -9.653 -2.561 1.00 72.69 84 ALA A O 1
ATOM 634 N N . ARG A 1 85 ? 16.748 -7.700 -1.895 1.00 78.62 85 ARG A N 1
ATOM 635 C CA . ARG A 1 85 ? 17.844 -7.313 -0.990 1.00 78.62 85 ARG A CA 1
ATOM 636 C C . ARG A 1 85 ? 17.603 -7.716 0.468 1.00 78.62 85 ARG A C 1
ATOM 638 O O . ARG A 1 85 ? 18.383 -7.308 1.326 1.00 78.62 85 ARG A O 1
ATOM 645 N N . ALA A 1 86 ? 16.528 -8.448 0.759 1.00 80.94 86 ALA A N 1
ATOM 646 C CA . ALA A 1 86 ? 16.073 -8.797 2.105 1.00 80.94 86 ALA A CA 1
ATOM 647 C C . ALA A 1 86 ? 15.867 -7.582 3.038 1.00 80.94 86 ALA A C 1
ATOM 649 O O . ALA A 1 86 ? 15.896 -7.707 4.261 1.00 80.94 86 ALA A O 1
ATOM 650 N N . GLN A 1 87 ? 15.649 -6.390 2.474 1.00 82.31 87 GLN A N 1
ATOM 651 C CA . GLN A 1 87 ? 15.421 -5.158 3.234 1.00 82.31 87 GLN A CA 1
ATOM 652 C C . GLN A 1 87 ? 13.962 -5.040 3.669 1.00 82.31 87 GLN A C 1
ATOM 654 O O . GLN A 1 87 ? 13.689 -4.574 4.773 1.00 82.31 87 GLN A O 1
ATOM 659 N N . LEU A 1 88 ? 13.029 -5.494 2.825 1.00 85.38 88 LEU A N 1
ATOM 660 C CA . LEU A 1 88 ? 11.594 -5.322 3.050 1.00 85.38 88 LEU A CA 1
ATOM 661 C C . LEU A 1 88 ? 11.121 -5.968 4.365 1.00 85.38 88 LEU A C 1
ATOM 663 O O . LEU A 1 88 ? 10.333 -5.364 5.086 1.00 85.38 88 LEU A O 1
ATOM 667 N N . ALA A 1 89 ? 11.668 -7.133 4.726 1.00 84.81 89 ALA A N 1
ATOM 668 C CA . ALA A 1 89 ? 11.337 -7.846 5.963 1.00 84.81 89 ALA A CA 1
ATOM 669 C C . ALA A 1 89 ? 11.682 -7.062 7.246 1.00 84.81 89 ALA A C 1
ATOM 671 O O . ALA A 1 89 ? 11.038 -7.252 8.278 1.00 84.81 89 ALA A O 1
ATOM 672 N N . GLY A 1 90 ? 12.685 -6.179 7.190 1.00 86.69 90 GLY A N 1
ATOM 673 C CA . GLY A 1 90 ? 13.092 -5.329 8.312 1.00 86.69 90 GLY A CA 1
ATOM 674 C C . GLY A 1 90 ? 12.386 -3.972 8.360 1.00 86.69 90 GLY A C 1
ATOM 675 O O . GLY A 1 90 ? 12.564 -3.230 9.324 1.00 86.69 90 GLY A O 1
ATOM 676 N N . MET A 1 91 ? 11.603 -3.621 7.336 1.00 90.94 91 MET A N 1
ATOM 677 C CA . MET A 1 91 ? 10.935 -2.325 7.247 1.00 90.94 91 MET A CA 1
ATOM 678 C C . MET A 1 91 ? 9.517 -2.393 7.815 1.00 90.94 91 MET A C 1
ATOM 680 O O . MET A 1 91 ? 8.754 -3.318 7.539 1.00 90.94 91 MET A O 1
ATOM 684 N N . SER A 1 92 ? 9.119 -1.364 8.567 1.00 92.62 92 SER A N 1
ATOM 685 C CA . SER A 1 92 ? 7.704 -1.171 8.890 1.00 92.62 92 SER A CA 1
ATOM 686 C C . SER A 1 92 ? 6.938 -0.710 7.644 1.00 92.62 92 SER A C 1
ATOM 688 O O . SER A 1 92 ? 7.496 -0.008 6.796 1.00 92.62 92 SER A O 1
ATOM 690 N N . GLY A 1 93 ? 5.640 -1.017 7.535 1.00 91.69 93 GLY A N 1
ATOM 691 C CA . GLY A 1 93 ? 4.828 -0.510 6.418 1.00 91.69 93 GLY A CA 1
ATOM 692 C C . GLY A 1 93 ? 4.816 1.023 6.335 1.00 91.69 93 GLY A C 1
ATOM 693 O O . GLY A 1 93 ? 4.797 1.589 5.244 1.00 91.69 93 GLY A O 1
ATOM 694 N N . THR A 1 94 ? 4.948 1.709 7.478 1.00 92.50 94 THR A N 1
ATOM 695 C CA . THR A 1 94 ? 5.112 3.170 7.526 1.00 92.50 94 THR A CA 1
ATOM 696 C C . THR A 1 94 ? 6.418 3.632 6.881 1.00 92.50 94 THR A C 1
ATOM 698 O O . THR A 1 94 ? 6.413 4.629 6.157 1.00 92.50 94 THR A O 1
ATOM 701 N N . ASP A 1 95 ? 7.527 2.929 7.107 1.00 92.88 95 ASP A N 1
ATOM 702 C CA . ASP A 1 95 ? 8.810 3.273 6.491 1.00 92.88 95 ASP A CA 1
ATOM 703 C C . ASP A 1 95 ? 8.812 2.967 4.996 1.00 92.88 95 ASP A C 1
ATOM 705 O O . ASP A 1 95 ? 9.319 3.770 4.215 1.00 92.88 95 ASP A O 1
ATOM 709 N N . VAL A 1 96 ? 8.168 1.874 4.576 1.00 94.44 96 VAL A N 1
ATOM 710 C CA . VAL A 1 96 ? 7.974 1.572 3.152 1.00 94.44 96 VAL A CA 1
ATOM 711 C C . VAL A 1 96 ? 7.149 2.670 2.478 1.00 94.44 96 VAL A C 1
ATOM 713 O O . VAL A 1 96 ? 7.582 3.232 1.471 1.00 94.44 96 VAL A O 1
ATOM 716 N N . ALA A 1 97 ? 6.008 3.052 3.062 1.00 93.31 97 A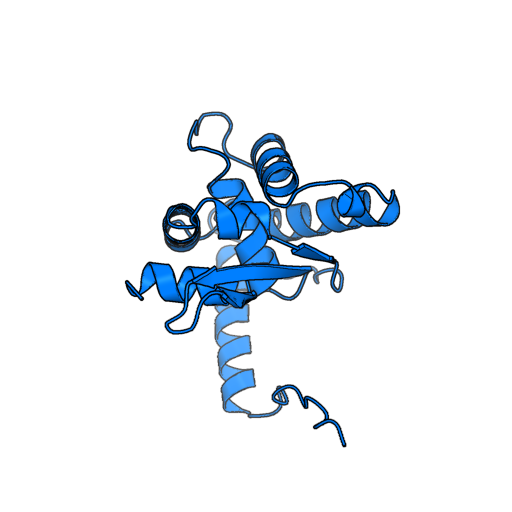LA A N 1
ATOM 717 C CA . ALA A 1 97 ? 5.182 4.146 2.558 1.00 93.31 97 ALA A CA 1
ATOM 718 C C . ALA A 1 97 ? 5.963 5.470 2.505 1.00 93.31 97 ALA A C 1
ATOM 720 O O . ALA A 1 97 ? 5.895 6.194 1.513 1.00 93.31 97 ALA A O 1
ATOM 721 N N . ARG A 1 98 ? 6.754 5.794 3.537 1.00 90.81 98 ARG A N 1
ATOM 722 C CA . ARG A 1 98 ? 7.578 7.012 3.558 1.00 90.81 98 ARG A CA 1
ATOM 723 C C . ARG A 1 98 ? 8.660 6.991 2.479 1.00 90.81 98 ARG A C 1
ATOM 725 O O . ARG A 1 98 ? 8.855 8.008 1.819 1.00 90.81 98 ARG A O 1
ATOM 732 N N . SER A 1 99 ? 9.331 5.864 2.270 1.00 90.00 99 SER A N 1
ATOM 733 C CA . SER A 1 99 ? 10.328 5.715 1.208 1.00 90.00 99 SER A CA 1
ATOM 734 C C . SER A 1 99 ? 9.692 5.860 -0.174 1.00 90.00 99 SER A C 1
ATOM 736 O O . SER A 1 99 ? 10.184 6.625 -1.000 1.00 90.00 99 SER A O 1
ATOM 738 N N . LEU A 1 100 ? 8.543 5.221 -0.418 1.00 89.69 100 LEU A N 1
ATOM 739 C CA . LEU A 1 100 ? 7.804 5.392 -1.672 1.00 89.69 100 LEU A CA 1
ATOM 740 C C . LEU A 1 100 ? 7.357 6.846 -1.883 1.00 89.69 100 LEU A C 1
ATOM 742 O O . LEU A 1 100 ? 7.548 7.382 -2.973 1.00 89.69 100 LEU A O 1
ATOM 746 N N . GLN A 1 101 ? 6.849 7.514 -0.841 1.00 87.56 101 GLN A N 1
ATOM 747 C CA . GLN A 1 101 ? 6.530 8.945 -0.873 1.00 87.56 101 GLN A CA 1
ATOM 748 C C . GLN A 1 101 ? 7.749 9.787 -1.242 1.00 87.56 101 GLN A C 1
ATOM 750 O O . GLN A 1 101 ? 7.663 10.653 -2.103 1.00 87.56 101 GLN A O 1
ATOM 755 N N . PHE A 1 102 ? 8.871 9.570 -0.562 1.00 83.94 102 PHE A N 1
ATOM 756 C CA . PHE A 1 102 ? 10.073 10.368 -0.758 1.00 83.94 102 PHE A CA 1
ATOM 757 C C . PHE A 1 102 ? 10.593 10.240 -2.189 1.00 83.94 102 PHE A C 1
ATOM 759 O O . PHE A 1 102 ? 11.066 11.211 -2.775 1.00 83.94 102 PHE A O 1
ATOM 766 N N . THR A 1 103 ? 10.507 9.038 -2.756 1.00 81.12 103 THR A N 1
ATOM 767 C CA . THR A 1 103 ? 11.176 8.733 -4.014 1.00 81.12 103 THR A CA 1
ATOM 768 C C . THR A 1 103 ? 10.252 8.765 -5.243 1.00 81.12 103 THR A C 1
ATOM 770 O O . THR A 1 103 ? 10.763 8.829 -6.360 1.00 81.12 103 THR A O 1
ATOM 773 N N . LEU A 1 104 ? 8.925 8.675 -5.096 1.00 82.38 104 LEU A N 1
ATOM 774 C CA . LEU A 1 104 ? 7.953 8.800 -6.204 1.00 82.38 104 LEU A CA 1
ATOM 775 C C . LEU A 1 104 ? 6.944 9.934 -6.002 1.00 82.38 104 LEU A C 1
ATOM 777 O O . LEU A 1 104 ? 6.297 10.341 -6.962 1.00 82.38 104 LEU A O 1
ATOM 781 N N . GLY A 1 105 ? 6.778 10.413 -4.772 1.00 76.50 105 GLY A N 1
ATOM 782 C CA . GLY A 1 105 ? 5.723 11.352 -4.423 1.00 76.50 105 GLY A CA 1
ATOM 783 C C . GLY A 1 105 ? 6.032 12.802 -4.771 1.00 76.50 105 GLY A C 1
ATOM 784 O O . GLY A 1 105 ? 7.177 13.174 -5.045 1.00 76.50 105 GLY A O 1
ATOM 785 N N . PRO A 1 106 ? 5.001 13.661 -4.740 1.00 74.25 106 PRO A N 1
ATOM 786 C CA . PRO A 1 106 ? 5.164 15.086 -4.983 1.00 74.25 106 PRO A CA 1
ATOM 787 C C . PRO A 1 106 ? 6.093 15.723 -3.937 1.00 74.25 106 PRO A C 1
ATOM 789 O O . PRO A 1 106 ? 5.835 15.670 -2.735 1.00 74.25 106 PRO A O 1
ATOM 792 N N . LYS A 1 107 ? 7.156 16.396 -4.405 1.00 61.31 107 LYS A N 1
ATOM 793 C CA . LYS A 1 107 ? 8.204 17.017 -3.563 1.00 61.31 107 LYS A CA 1
ATOM 794 C C . LYS A 1 107 ? 7.695 18.095 -2.595 1.00 61.31 107 LYS A C 1
ATOM 796 O O . LYS A 1 107 ? 8.386 18.425 -1.638 1.00 61.31 107 LYS A O 1
ATOM 801 N N . ARG A 1 108 ? 6.526 18.684 -2.869 1.00 55.53 108 ARG A N 1
ATOM 802 C CA . ARG A 1 108 ? 5.944 19.797 -2.097 1.00 55.53 108 ARG A CA 1
ATOM 803 C C . ARG A 1 108 ? 4.788 19.385 -1.189 1.00 55.53 108 ARG A C 1
ATOM 805 O O . ARG A 1 108 ? 4.247 20.244 -0.500 1.00 55.53 108 ARG A O 1
ATOM 812 N N . ASP A 1 109 ? 4.410 18.108 -1.166 1.00 55.12 109 ASP A N 1
ATOM 813 C CA . ASP A 1 109 ? 3.292 17.668 -0.339 1.00 55.12 109 ASP A CA 1
ATOM 814 C C . ASP A 1 109 ? 3.792 17.124 1.006 1.00 55.12 109 ASP A C 1
ATOM 816 O O . ASP A 1 109 ? 4.247 15.986 1.128 1.00 55.12 109 ASP A O 1
ATOM 820 N N . ALA A 1 110 ? 3.719 17.964 2.041 1.00 50.31 110 ALA A N 1
ATOM 821 C CA . ALA A 1 110 ? 4.115 17.631 3.412 1.00 50.31 110 ALA A CA 1
ATOM 822 C C . ALA A 1 110 ? 3.146 16.648 4.112 1.00 50.31 110 ALA A C 1
ATOM 824 O O . ALA A 1 110 ? 3.288 16.361 5.306 1.00 50.31 110 ALA A O 1
ATOM 825 N N . ARG A 1 111 ? 2.136 16.117 3.406 1.00 55.41 111 ARG A N 1
ATOM 826 C CA . ARG A 1 111 ? 1.113 15.206 3.943 1.00 55.41 111 ARG A CA 1
ATOM 827 C C . ARG A 1 111 ? 1.684 13.815 4.289 1.00 55.41 111 ARG A C 1
ATOM 829 O O . ARG A 1 111 ? 1.507 12.848 3.557 1.00 55.41 111 ARG A O 1
ATOM 836 N N . ARG A 1 112 ? 2.337 13.700 5.455 1.00 61.22 112 ARG A N 1
ATOM 837 C CA . ARG A 1 112 ? 2.527 12.495 6.314 1.00 61.22 112 ARG A CA 1
ATOM 838 C C . ARG A 1 112 ? 2.593 11.106 5.624 1.00 61.22 112 ARG A C 1
ATOM 840 O O . ARG A 1 112 ? 1.936 10.172 6.074 1.00 61.22 112 ARG A O 1
ATOM 847 N N . ALA A 1 113 ? 3.378 10.934 4.556 1.00 69.44 113 ALA A N 1
ATOM 848 C CA . ALA A 1 113 ? 3.481 9.675 3.789 1.00 69.44 113 ALA A CA 1
ATOM 849 C C . ALA A 1 113 ? 2.151 9.147 3.200 1.00 69.44 113 ALA A C 1
ATOM 851 O O . ALA A 1 113 ? 2.066 7.986 2.812 1.00 69.44 113 ALA A O 1
ATOM 852 N N . SER A 1 114 ? 1.105 9.977 3.123 1.00 83.31 114 SER A N 1
ATOM 853 C CA . SER A 1 114 ? -0.243 9.538 2.719 1.00 83.31 114 SER A CA 1
ATOM 854 C C . SER A 1 114 ? -0.286 9.091 1.264 1.00 83.31 114 SER A C 1
ATOM 856 O O . SER A 1 114 ? -0.948 8.120 0.922 1.00 83.31 114 SER A O 1
ATOM 858 N N . TRP A 1 115 ? 0.481 9.759 0.410 1.00 86.81 115 TRP A N 1
ATOM 859 C CA . TRP A 1 115 ? 0.562 9.401 -0.995 1.00 86.81 115 TRP A CA 1
ATOM 860 C C . TRP A 1 115 ? 1.424 8.142 -1.209 1.00 86.81 115 TRP A C 1
ATOM 862 O O . TRP A 1 115 ? 1.072 7.295 -2.022 1.00 86.81 115 TRP A O 1
ATOM 872 N N . GLY A 1 116 ? 2.434 7.905 -0.366 1.00 91.25 116 GLY A N 1
ATOM 873 C CA . GLY A 1 116 ? 3.123 6.614 -0.271 1.00 91.25 116 GLY A CA 1
ATOM 874 C C . GLY A 1 116 ? 2.212 5.450 0.142 1.00 91.25 116 GLY A C 1
ATOM 875 O O . GLY A 1 116 ? 2.283 4.377 -0.450 1.00 91.25 116 GLY A O 1
ATOM 876 N N . TRP A 1 117 ? 1.302 5.666 1.097 1.00 93.88 117 TRP A N 1
ATOM 877 C CA . TRP A 1 117 ? 0.244 4.694 1.410 1.00 93.88 117 TRP A CA 1
ATOM 878 C C . TRP A 1 117 ? -0.730 4.507 0.243 1.00 93.88 117 TRP A C 1
ATOM 880 O O . TRP A 1 117 ? -1.165 3.389 -0.017 1.00 93.88 117 TRP A O 1
ATOM 890 N N . GLY A 1 118 ? -1.033 5.579 -0.493 1.00 90.88 118 GLY A N 1
ATOM 891 C CA . GLY A 1 118 ? -1.872 5.524 -1.688 1.00 90.88 118 GLY A CA 1
ATOM 892 C C . GLY A 1 118 ? -1.242 4.670 -2.787 1.00 90.88 118 GLY A C 1
ATOM 893 O O . GLY A 1 118 ? -1.937 3.876 -3.413 1.00 90.88 118 GLY A O 1
ATOM 894 N N . LEU A 1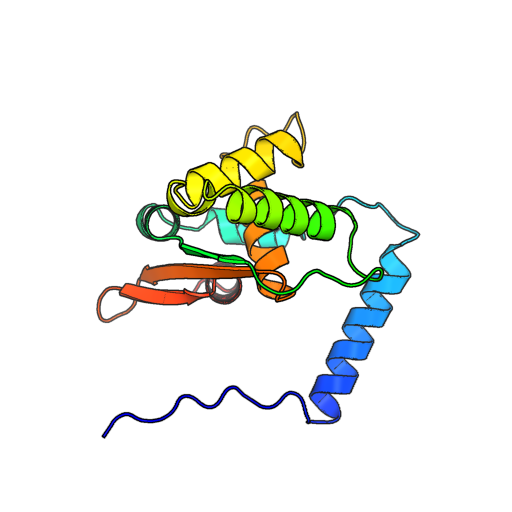 119 ? 0.080 4.764 -2.970 1.00 90.75 119 LEU A N 1
ATOM 895 C CA . LEU A 1 119 ? 0.820 3.867 -3.857 1.00 90.75 119 LEU A CA 1
ATOM 896 C C . LEU A 1 119 ? 0.738 2.414 -3.404 1.00 90.75 119 LEU A C 1
ATOM 898 O O . LEU A 1 119 ? 0.483 1.551 -4.235 1.00 90.75 119 LEU A O 1
ATOM 902 N N . LEU A 1 120 ? 0.934 2.134 -2.113 1.00 94.31 120 LEU A N 1
ATOM 903 C CA . LEU A 1 120 ? 0.819 0.769 -1.591 1.00 94.31 120 LEU A CA 1
ATOM 904 C C . LEU A 1 120 ? -0.576 0.192 -1.839 1.00 94.31 120 LEU A C 1
ATOM 906 O O . LEU A 1 120 ? -0.689 -0.939 -2.299 1.00 94.31 120 LEU A O 1
ATOM 910 N N . ALA A 1 121 ? -1.627 0.979 -1.609 1.00 91.75 121 ALA A N 1
ATOM 911 C CA . ALA A 1 121 ? -2.997 0.561 -1.877 1.00 91.75 121 ALA A CA 1
ATOM 912 C C . ALA A 1 121 ? -3.268 0.360 -3.380 1.00 91.75 121 ALA A C 1
ATOM 914 O O . ALA A 1 121 ? -4.007 -0.545 -3.752 1.00 91.75 121 ALA A O 1
ATOM 915 N N . ALA A 1 122 ? -2.658 1.166 -4.255 1.00 88.62 122 ALA A N 1
ATOM 916 C CA . ALA A 1 122 ? -2.782 1.012 -5.705 1.00 88.62 122 ALA A CA 1
ATOM 917 C C . ALA A 1 122 ? -2.056 -0.245 -6.217 1.00 88.62 122 ALA A C 1
ATOM 919 O O . ALA A 1 122 ? -2.608 -0.998 -7.014 1.00 88.62 122 ALA A O 1
ATOM 920 N N . VAL A 1 123 ? -0.844 -0.504 -5.721 1.00 90.31 123 VAL A N 1
ATOM 921 C CA . VAL A 1 123 ? -0.080 -1.730 -6.004 1.00 90.31 123 VAL A CA 1
ATOM 922 C C . VAL A 1 123 ? -0.848 -2.966 -5.508 1.00 90.31 123 VAL A C 1
ATOM 924 O O . VAL A 1 123 ? -0.921 -3.961 -6.230 1.00 90.31 123 VAL A O 1
ATOM 927 N N . ASP A 1 124 ? -1.466 -2.882 -4.324 1.00 91.44 124 ASP A N 1
ATOM 928 C CA . ASP A 1 124 ? -2.339 -3.917 -3.754 1.00 91.44 124 ASP A CA 1
ATOM 929 C C . ASP A 1 124 ? -3.569 -4.177 -4.635 1.00 91.44 124 ASP A C 1
ATOM 931 O O . ASP A 1 124 ? -3.842 -5.314 -5.027 1.00 91.44 124 ASP A O 1
ATOM 935 N N . ALA A 1 125 ? -4.265 -3.115 -5.044 1.00 86.75 125 ALA A N 1
ATOM 936 C CA . ALA A 1 125 ? -5.417 -3.202 -5.938 1.00 86.75 125 ALA A CA 1
ATOM 937 C C . ALA A 1 125 ? -5.083 -3.870 -7.283 1.00 86.75 125 ALA A C 1
ATOM 939 O O . ALA A 1 125 ? -5.904 -4.609 -7.821 1.00 86.75 125 ALA A O 1
ATOM 940 N N . MET A 1 126 ? -3.878 -3.636 -7.810 1.00 83.88 126 MET A N 1
ATOM 941 C CA . MET A 1 126 ? -3.412 -4.210 -9.077 1.00 83.88 126 MET A CA 1
ATOM 942 C C . MET A 1 126 ? -2.795 -5.612 -8.934 1.00 83.88 126 MET A C 1
ATOM 944 O O . MET A 1 126 ? -2.378 -6.195 -9.932 1.00 83.88 126 MET A O 1
ATOM 948 N N . GLY A 1 127 ? -2.717 -6.166 -7.718 1.00 84.50 127 GLY A N 1
ATOM 949 C CA . GLY A 1 127 ? -2.169 -7.507 -7.473 1.00 84.50 127 GLY A CA 1
ATOM 950 C C . GLY A 1 127 ? -0.653 -7.624 -7.678 1.00 84.50 127 GLY A C 1
ATOM 951 O O . GLY A 1 127 ? -0.131 -8.730 -7.820 1.00 84.50 127 GLY A O 1
ATOM 952 N N . LEU A 1 128 ? 0.057 -6.494 -7.693 1.00 85.31 128 LEU A N 1
ATOM 953 C CA . LEU A 1 128 ? 1.517 -6.423 -7.837 1.00 85.31 128 LEU A CA 1
ATOM 954 C C . LEU A 1 128 ? 2.250 -6.665 -6.515 1.00 85.31 128 LEU A C 1
ATOM 956 O O . LEU A 1 128 ? 3.405 -7.079 -6.485 1.00 85.31 128 LEU A O 1
ATOM 960 N N . ALA A 1 129 ? 1.562 -6.398 -5.415 1.00 91.06 129 ALA A N 1
ATOM 961 C CA . ALA A 1 129 ? 1.915 -6.805 -4.069 1.00 91.06 129 ALA A CA 1
ATOM 962 C C . ALA A 1 129 ? 0.612 -7.088 -3.325 1.00 91.06 129 ALA A C 1
ATOM 964 O O . ALA A 1 129 ? -0.447 -6.624 -3.737 1.00 91.06 129 ALA A O 1
ATOM 965 N N . THR A 1 130 ? 0.688 -7.823 -2.229 1.00 94.12 130 THR A N 1
ATOM 966 C CA . THR A 1 130 ? -0.404 -7.905 -1.265 1.00 94.12 130 THR A CA 1
ATOM 967 C C . THR A 1 130 ? -0.010 -7.074 -0.063 1.00 94.12 130 THR A C 1
ATOM 969 O O . THR A 1 130 ? 1.056 -7.284 0.516 1.00 94.12 130 THR A O 1
ATOM 972 N N . VAL A 1 131 ? -0.850 -6.112 0.309 1.00 95.56 131 VAL A N 1
ATOM 973 C CA . VAL A 1 131 ? -0.631 -5.302 1.509 1.00 95.56 131 VAL A CA 1
ATOM 974 C C . VAL A 1 131 ? -1.759 -5.583 2.481 1.00 95.56 131 VAL A C 1
ATOM 976 O O . VAL A 1 131 ? -2.917 -5.394 2.132 1.00 95.56 131 VAL A O 1
ATOM 979 N N . THR A 1 132 ? -1.444 -6.026 3.695 1.00 97.38 132 THR A N 1
ATOM 980 C CA . THR A 1 132 ? -2.453 -6.328 4.722 1.00 97.38 132 THR A CA 1
ATOM 981 C C . THR A 1 132 ? -2.255 -5.486 5.967 1.00 97.38 132 THR A C 1
ATOM 983 O O . THR A 1 132 ? -1.114 -5.278 6.373 1.00 97.38 132 THR A O 1
ATOM 986 N N . VAL A 1 133 ? -3.344 -5.072 6.608 1.00 96.69 133 VAL A N 1
ATOM 987 C CA . VAL A 1 133 ? -3.359 -4.319 7.871 1.00 96.69 133 VAL A CA 1
ATOM 988 C C . VAL A 1 133 ? -4.296 -4.988 8.873 1.00 96.69 133 VAL A C 1
ATOM 990 O O . VAL A 1 133 ? -5.267 -5.632 8.471 1.00 96.69 133 VAL A O 1
ATOM 993 N N . ASP A 1 134 ? -4.031 -4.822 10.169 1.00 96.81 134 ASP A N 1
ATOM 994 C CA . ASP A 1 134 ? -4.980 -5.218 11.210 1.00 96.81 134 ASP A CA 1
ATOM 995 C C . ASP A 1 134 ? -5.899 -4.020 11.515 1.00 96.81 134 ASP A C 1
ATOM 997 O O . ASP A 1 134 ? -5.478 -3.021 12.105 1.00 96.81 134 ASP A O 1
ATOM 1001 N N . ALA A 1 135 ? -7.152 -4.111 11.066 1.00 93.88 135 ALA A N 1
ATOM 1002 C CA . ALA A 1 135 ? -8.168 -3.067 11.166 1.00 93.88 135 ALA A CA 1
ATOM 1003 C C . ALA A 1 135 ? -9.149 -3.330 12.323 1.00 93.88 135 ALA A C 1
ATOM 1005 O O . ALA A 1 135 ? -9.423 -4.497 12.628 1.00 93.88 135 ALA A O 1
ATOM 1006 N N . PRO A 1 136 ? -9.706 -2.283 12.964 1.00 92.06 136 PRO A N 1
ATOM 1007 C CA . PRO A 1 136 ? -10.729 -2.444 13.994 1.00 92.06 136 PRO A CA 1
ATOM 1008 C C . PRO A 1 136 ? -11.970 -3.196 13.489 1.00 92.06 136 PRO A C 1
ATOM 1010 O O . PRO A 1 136 ? -12.355 -3.114 12.324 1.00 92.06 136 PRO A O 1
ATOM 1013 N N . SER A 1 137 ? -12.609 -3.930 14.391 1.00 90.69 137 SER A N 1
ATOM 1014 C CA . SER A 1 137 ? -13.850 -4.678 14.182 1.00 90.69 137 SER A CA 1
ATOM 1015 C C . SER A 1 137 ? -14.635 -4.759 15.494 1.00 90.69 137 SER A C 1
ATOM 1017 O O . SER A 1 137 ? -14.082 -4.499 16.563 1.00 90.69 137 SER A O 1
ATOM 1019 N N . GLU A 1 138 ? -15.899 -5.186 15.437 1.00 87.62 138 GLU A N 1
ATOM 1020 C CA . GLU A 1 138 ? -16.754 -5.364 16.627 1.00 87.62 138 GLU A CA 1
ATOM 1021 C C . GLU A 1 138 ? -16.148 -6.298 17.692 1.00 87.62 138 GLU A C 1
ATOM 1023 O O . GLU A 1 138 ? -16.478 -6.201 18.872 1.00 87.62 138 GLU A O 1
ATOM 1028 N N . HIS A 1 139 ? -15.244 -7.197 17.294 1.00 89.56 139 HIS A N 1
ATOM 1029 C CA . HIS A 1 139 ? -14.618 -8.194 18.168 1.00 89.56 139 HIS A CA 1
ATOM 1030 C C . HIS A 1 139 ? -13.107 -7.974 18.360 1.00 89.56 139 HIS A C 1
ATOM 1032 O O . HIS A 1 139 ? -12.385 -8.905 18.711 1.00 89.56 139 HIS A O 1
ATOM 1038 N N . GLY A 1 140 ? -12.609 -6.754 18.135 1.00 91.44 140 GLY A N 1
ATOM 1039 C CA . GLY A 1 140 ? -11.191 -6.413 18.273 1.00 91.44 140 GLY A CA 1
ATOM 1040 C C . GLY A 1 140 ? -10.579 -6.028 16.934 1.00 91.44 140 GLY A C 1
ATOM 1041 O O . GLY A 1 140 ? -11.008 -5.050 16.332 1.00 91.44 140 GLY A O 1
ATOM 1042 N N . TYR A 1 141 ? -9.593 -6.784 16.449 1.00 93.56 141 TYR A N 1
ATOM 1043 C CA . TYR A 1 141 ? -8.932 -6.509 15.170 1.00 93.56 141 TYR A CA 1
ATOM 1044 C C . TYR A 1 141 ? -9.110 -7.666 14.195 1.00 93.56 141 TYR A C 1
ATOM 1046 O O . TYR A 1 141 ? -9.046 -8.832 14.583 1.00 93.56 141 TYR A O 1
ATOM 1054 N N . ARG A 1 142 ? -9.276 -7.336 12.916 1.00 94.56 142 ARG A N 1
ATOM 1055 C CA . ARG A 1 142 ? -9.292 -8.299 11.815 1.00 94.56 142 ARG A CA 1
ATOM 1056 C C . ARG A 1 142 ? -8.273 -7.907 10.759 1.00 94.56 142 ARG A C 1
ATOM 1058 O O . ARG A 1 142 ? -8.054 -6.725 10.505 1.00 94.56 142 ARG A O 1
ATOM 1065 N N . ARG A 1 143 ? -7.675 -8.907 10.121 1.00 95.94 143 ARG A N 1
ATOM 1066 C CA . ARG A 1 143 ? -6.753 -8.679 9.013 1.00 95.94 143 ARG A CA 1
ATOM 1067 C C . ARG A 1 143 ? -7.527 -8.420 7.731 1.00 95.94 143 ARG A C 1
ATOM 1069 O O . ARG A 1 143 ? -8.384 -9.222 7.372 1.00 95.94 143 ARG A O 1
ATOM 1076 N N . LEU A 1 144 ? -7.191 -7.336 7.045 1.00 95.50 144 LEU A N 1
ATOM 1077 C CA . LEU A 1 144 ? -7.765 -6.953 5.756 1.00 95.50 144 LEU A CA 1
ATOM 1078 C C . LEU A 1 144 ? -6.669 -6.588 4.774 1.00 95.50 144 LEU A C 1
ATOM 1080 O O . LEU A 1 144 ? -5.578 -6.179 5.184 1.00 95.50 144 LEU A O 1
ATOM 1084 N N . ARG A 1 145 ? -6.975 -6.670 3.479 1.00 94.50 145 ARG A N 1
ATOM 1085 C CA . ARG A 1 145 ? -6.132 -6.022 2.478 1.00 94.50 145 ARG A CA 1
ATOM 1086 C C . ARG A 1 145 ? -6.245 -4.508 2.607 1.00 94.50 145 ARG A C 1
ATOM 1088 O O . ARG A 1 145 ? -7.290 -3.966 2.971 1.00 94.50 145 ARG A O 1
ATOM 1095 N N . LEU A 1 146 ? -5.168 -3.805 2.287 1.00 93.88 146 LEU A N 1
ATOM 1096 C CA . LEU A 1 146 ? -5.112 -2.354 2.372 1.00 93.88 146 LEU A CA 1
ATOM 1097 C C . LEU A 1 146 ? -6.136 -1.709 1.434 1.00 93.88 146 LEU A C 1
ATOM 1099 O O . LEU A 1 146 ? -6.771 -0.730 1.821 1.00 93.88 146 LEU A O 1
ATOM 1103 N N . ILE A 1 147 ? -6.330 -2.263 0.233 1.00 90.75 147 ILE A N 1
ATOM 1104 C CA . ILE A 1 147 ? -7.355 -1.772 -0.693 1.00 90.75 147 ILE A CA 1
ATOM 1105 C C . ILE A 1 147 ? -8.772 -1.946 -0.134 1.00 90.75 147 ILE A C 1
ATOM 1107 O O . ILE A 1 147 ? -9.582 -1.029 -0.241 1.00 90.75 147 ILE A O 1
ATOM 1111 N N . GLU A 1 148 ? -9.062 -3.075 0.515 1.00 90.81 148 GLU A N 1
ATOM 1112 C CA . GLU A 1 148 ? -10.360 -3.328 1.154 1.00 90.81 148 GLU A CA 1
ATOM 1113 C C . GLU A 1 148 ? -10.592 -2.322 2.280 1.00 90.81 148 GLU A C 1
ATOM 1115 O O . GLU A 1 148 ? -11.633 -1.667 2.326 1.00 90.81 148 GLU A O 1
ATOM 1120 N N . ARG A 1 149 ? -9.580 -2.106 3.129 1.00 92.62 149 ARG A N 1
ATOM 1121 C CA . ARG A 1 149 ? -9.691 -1.137 4.218 1.00 92.62 149 ARG A CA 1
ATOM 1122 C C . ARG A 1 149 ? -9.832 0.302 3.717 1.00 92.62 149 ARG A C 1
ATOM 1124 O O . ARG A 1 149 ? -10.596 1.078 4.283 1.00 92.62 149 ARG A O 1
ATOM 1131 N N . ALA A 1 150 ? -9.139 0.670 2.641 1.00 88.25 150 ALA A N 1
ATOM 1132 C CA . ALA A 1 150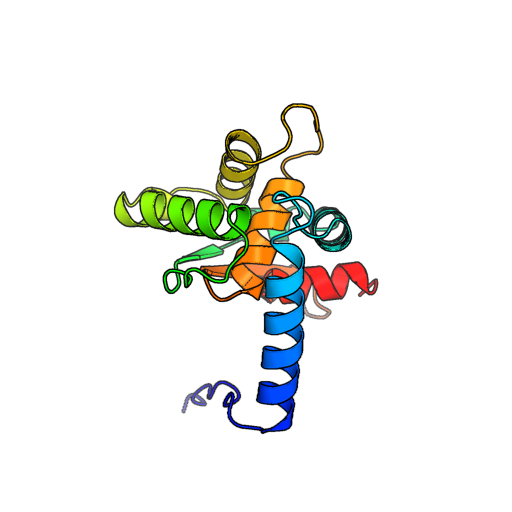 ? -9.297 1.983 2.023 1.00 88.25 150 ALA A CA 1
ATOM 1133 C C . ALA A 1 150 ? -10.724 2.193 1.484 1.00 88.25 150 ALA A C 1
ATOM 1135 O O . ALA A 1 150 ? -11.269 3.288 1.612 1.00 88.25 150 ALA A O 1
ATOM 1136 N N . VAL A 1 151 ? -11.348 1.154 0.921 1.00 86.50 151 VAL A N 1
ATOM 1137 C CA . VAL A 1 151 ? -12.750 1.208 0.478 1.00 86.50 151 VAL A CA 1
ATOM 1138 C C . VAL A 1 151 ? -13.699 1.397 1.663 1.00 86.50 151 VAL A C 1
ATOM 1140 O O . VAL A 1 151 ? -14.605 2.221 1.573 1.00 86.50 151 VAL A O 1
ATOM 1143 N N . GLU A 1 152 ? -13.480 0.701 2.780 1.00 88.00 152 GLU A N 1
ATOM 1144 C CA . GLU A 1 152 ? -14.286 0.887 3.996 1.00 88.00 152 GLU A CA 1
ATOM 1145 C C . GLU A 1 152 ? -14.213 2.327 4.512 1.00 88.00 152 GLU A C 1
ATOM 1147 O O . GLU A 1 152 ? -15.247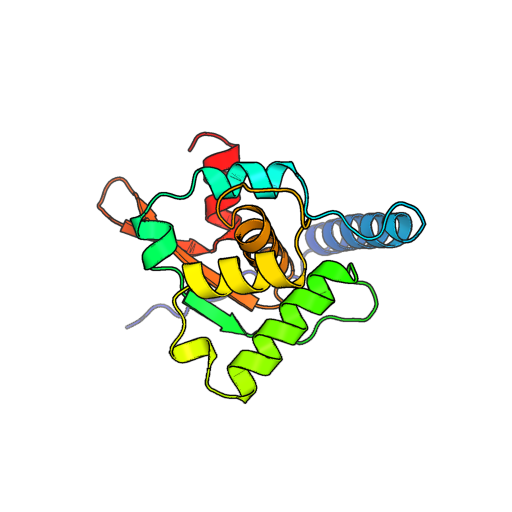 2.975 4.668 1.00 88.00 152 GLU A O 1
ATOM 1152 N N . ILE A 1 153 ? -13.001 2.877 4.647 1.00 88.31 153 ILE A N 1
ATOM 1153 C CA . ILE A 1 153 ? -12.802 4.264 5.093 1.00 88.31 153 ILE A CA 1
ATOM 1154 C C . ILE A 1 153 ? -13.484 5.255 4.142 1.00 88.31 153 ILE A C 1
ATOM 1156 O O . ILE A 1 153 ? -14.132 6.198 4.594 1.00 88.31 153 ILE A O 1
ATOM 1160 N N . ALA A 1 154 ? -13.361 5.049 2.826 1.00 83.31 154 ALA A N 1
ATOM 1161 C CA . ALA A 1 154 ? -13.987 5.916 1.829 1.00 83.31 154 ALA A CA 1
ATOM 1162 C C . ALA A 1 154 ? -15.524 5.903 1.908 1.00 83.31 154 ALA A C 1
ATOM 1164 O O . ALA A 1 154 ? -16.155 6.916 1.612 1.00 83.31 154 ALA A O 1
ATOM 1165 N N . ASN A 1 155 ? -16.111 4.780 2.327 1.00 79.62 155 ASN A N 1
ATOM 1166 C CA . ASN A 1 155 ? -17.552 4.621 2.518 1.00 79.62 155 ASN A CA 1
ATOM 1167 C C . ASN A 1 155 ? -18.032 5.048 3.918 1.00 79.62 155 ASN A C 1
ATOM 1169 O O . ASN A 1 155 ? -19.233 5.014 4.177 1.00 79.62 155 ASN A O 1
ATOM 1173 N N . GLY A 1 156 ? -17.122 5.452 4.812 1.00 78.62 156 GLY A N 1
ATOM 1174 C CA . GLY A 1 156 ? -17.448 5.825 6.190 1.00 78.62 156 GLY A CA 1
ATOM 1175 C C . GLY A 1 156 ? -17.754 4.632 7.101 1.00 78.62 156 GLY A C 1
ATOM 1176 O O . GLY A 1 156 ? -18.536 4.789 8.038 1.00 78.62 156 GLY A O 1
ATOM 1177 N N . VAL A 1 157 ? -17.165 3.465 6.806 1.00 63.12 157 VAL A N 1
ATOM 1178 C CA . VAL A 1 157 ? -17.330 2.197 7.542 1.00 63.12 157 VAL A CA 1
ATOM 1179 C C . VAL A 1 157 ? -16.100 1.868 8.391 1.00 63.12 157 VAL A C 1
ATOM 1181 O O . VAL A 1 157 ? -14.942 1.999 7.915 1.00 63.12 157 VAL A O 1
#

Radius of gyration: 16.09 Å; chains: 1; bounding box: 37×50×42 Å

Foldseek 3Di:
DDDDDDPDDCPDPVSVVVVVVVLVVLVVCVVPDLADLDVLLLVLLLPDDPQQQQQKDKAFFDQDDPSHRPLLNVLLVVCVVCVVVVNRVVDGSLRSLVVSCVPRNDPPDPSRSSVSLSSQLVCCVVRRMWMWGFDQDPVGTDIDTSVVSSVCSSVVD